Protein AF-A0A7C6YVZ6-F1 (afdb_monomer_lite)

pLDDT: mean 70.4, std 11.4, range [47.62, 83.25]

Foldseek 3Di:
DDDDDDDDDDPDDDDPQQWDQDPVPRDTDGVVVCVVVVQADPPPRDRD

Seco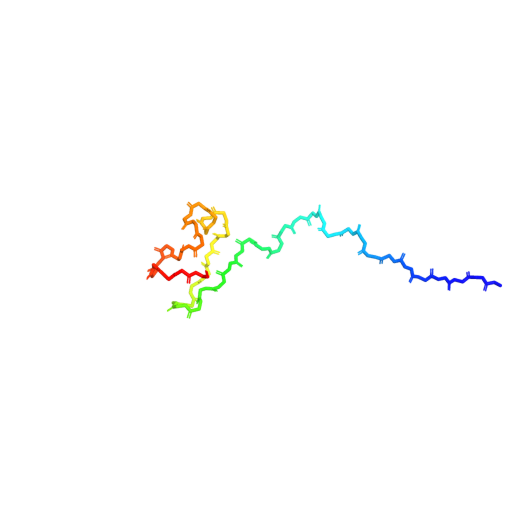ndary structure (DSSP, 8-state):
------------SS-TTSEEE-TTT--EEEHHHHHHTTTB-TTT--B-

Radius of gyration: 17.39 Å; chains: 1; bounding box: 33×26×49 Å

Structure (mmCIF, N/CA/C/O backbone):
data_AF-A0A7C6YVZ6-F1
#
_entry.id   AF-A0A7C6YVZ6-F1
#
loop_
_atom_site.group_PDB
_atom_site.id
_atom_site.type_symbol
_atom_site.label_atom_id
_atom_site.label_alt_id
_atom_site.label_comp_id
_atom_site.label_asym_id
_atom_site.label_entity_id
_atom_site.label_seq_id
_atom_site.pdbx_PDB_ins_code
_atom_site.Cartn_x
_atom_site.Cartn_y
_atom_site.Cartn_z
_atom_site.occupancy
_atom_site.B_iso_or_equiv
_atom_site.auth_seq_id
_atom_site.auth_comp_id
_atom_site.auth_asym_id
_atom_site.auth_atom_id
_atom_site.pdbx_PDB_model_num
ATOM 1 N N . MET A 1 1 ? 34.319 18.624 -34.569 1.00 51.00 1 MET A N 1
ATOM 2 C CA . MET A 1 1 ? 32.882 18.287 -34.508 1.00 51.00 1 MET A CA 1
ATOM 3 C C . MET A 1 1 ? 32.633 17.719 -33.124 1.00 51.00 1 MET A C 1
ATOM 5 O O . MET A 1 1 ? 33.292 16.764 -32.739 1.00 51.00 1 MET A O 1
ATOM 9 N N . THR A 1 2 ? 31.830 18.432 -32.346 1.00 63.12 2 THR A N 1
ATOM 10 C CA . THR A 1 2 ? 31.657 18.312 -30.894 1.00 63.12 2 THR A CA 1
ATOM 11 C C . THR A 1 2 ? 30.426 17.477 -30.586 1.00 63.12 2 THR A C 1
ATOM 13 O O . THR A 1 2 ? 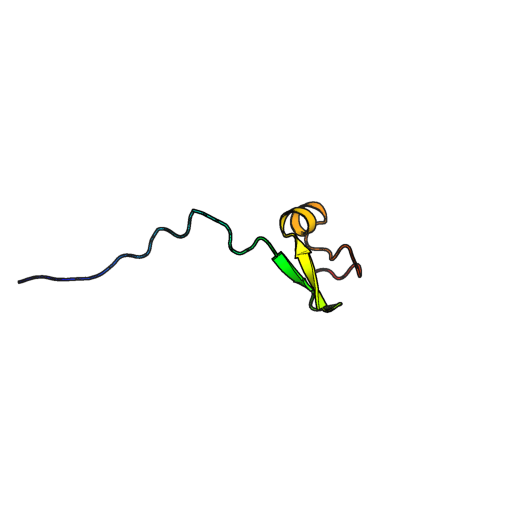29.377 17.838 -31.102 1.00 63.12 2 THR A O 1
ATOM 16 N N . VAL A 1 3 ? 30.506 16.488 -29.685 1.00 65.19 3 VAL A N 1
ATOM 17 C CA . VAL A 1 3 ? 29.361 16.110 -28.832 1.00 65.19 3 VAL A CA 1
ATOM 18 C C . VAL A 1 3 ? 29.837 15.669 -27.439 1.00 65.19 3 VAL A C 1
ATOM 20 O O . VAL A 1 3 ? 30.620 14.734 -27.296 1.00 65.19 3 VAL A O 1
ATOM 23 N N . LYS A 1 4 ? 29.365 16.377 -26.408 1.00 65.38 4 LYS A N 1
ATOM 24 C CA . LYS A 1 4 ? 29.338 15.958 -25.001 1.00 65.38 4 LYS A CA 1
ATOM 25 C C . LYS A 1 4 ? 27.877 15.636 -24.679 1.00 65.38 4 LYS A C 1
ATOM 27 O O . LYS A 1 4 ? 27.067 16.542 -24.848 1.00 65.38 4 LYS A O 1
ATOM 32 N N . PRO A 1 5 ? 27.525 14.441 -24.191 1.00 55.66 5 PRO A N 1
ATOM 33 C CA . PRO A 1 5 ? 26.225 14.241 -23.571 1.00 55.66 5 PRO A CA 1
ATOM 34 C C . PRO A 1 5 ? 26.354 14.386 -22.053 1.00 55.66 5 PRO A C 1
ATOM 36 O O . PRO A 1 5 ? 26.971 13.566 -21.375 1.00 55.66 5 PRO A O 1
ATOM 39 N N . GLY A 1 6 ? 25.786 15.470 -21.535 1.00 58.16 6 GLY A N 1
ATOM 40 C CA . GLY A 1 6 ? 25.493 15.654 -20.124 1.00 58.16 6 GLY A CA 1
ATOM 41 C C . GLY A 1 6 ? 24.042 16.083 -20.006 1.00 58.16 6 GLY A C 1
ATOM 42 O O . GLY A 1 6 ? 23.741 17.236 -20.278 1.00 58.16 6 GLY A O 1
ATOM 43 N N . GLU A 1 7 ? 23.163 15.161 -19.618 1.00 58.91 7 GLU A N 1
ATOM 44 C CA . GLU A 1 7 ? 21.762 15.447 -19.305 1.00 58.91 7 GLU A CA 1
ATOM 45 C C . GLU A 1 7 ? 21.113 14.237 -18.625 1.00 58.91 7 GLU A C 1
ATOM 47 O O . GLU A 1 7 ? 20.896 13.205 -19.244 1.00 58.91 7 GLU A O 1
ATOM 52 N N . THR A 1 8 ? 20.802 14.353 -17.332 1.00 50.91 8 THR A N 1
ATOM 53 C CA . THR A 1 8 ? 19.575 13.786 -16.741 1.00 50.91 8 THR A CA 1
ATOM 54 C C . THR A 1 8 ? 19.304 14.543 -15.442 1.00 50.91 8 THR A C 1
ATOM 56 O O . THR A 1 8 ? 19.605 14.091 -14.339 1.00 50.91 8 THR A O 1
ATOM 59 N N . GLY A 1 9 ? 18.788 15.756 -15.598 1.00 57.34 9 GLY A N 1
ATOM 60 C CA . GLY A 1 9 ? 18.308 16.604 -14.517 1.00 57.34 9 GLY A CA 1
ATOM 61 C C . GLY A 1 9 ? 16.817 16.853 -14.669 1.00 57.34 9 GLY A C 1
ATOM 62 O O . GLY A 1 9 ? 16.425 18.001 -14.755 1.00 57.34 9 GLY A O 1
ATOM 63 N N . GLU A 1 10 ? 15.997 15.803 -14.727 1.00 55.38 10 GLU A N 1
ATOM 64 C CA . GLU A 1 10 ? 14.542 15.937 -14.593 1.00 55.38 10 GLU A CA 1
ATOM 65 C C . GLU A 1 10 ? 13.946 14.613 -14.094 1.00 55.38 10 GLU A C 1
ATOM 67 O O . GLU A 1 10 ? 13.456 13.780 -14.844 1.00 55.38 10 GLU A O 1
ATOM 72 N N . LYS A 1 11 ? 14.070 14.367 -12.785 1.00 47.62 11 LYS A N 1
ATOM 73 C CA . LYS A 1 11 ? 13.287 13.345 -12.071 1.00 47.62 11 LYS A CA 1
ATOM 74 C C . LYS A 1 11 ? 12.321 14.079 -11.161 1.00 47.62 11 LYS A C 1
ATOM 76 O O . LYS A 1 11 ? 12.519 14.144 -9.948 1.00 47.62 11 LYS A O 1
ATOM 81 N N . LYS A 1 12 ? 11.384 14.795 -11.769 1.00 54.62 12 LYS A N 1
ATOM 82 C CA . LYS A 1 12 ? 10.479 15.671 -11.034 1.00 54.62 12 LYS A CA 1
ATOM 83 C C . LYS A 1 12 ? 9.077 15.664 -11.611 1.00 54.62 12 LYS A C 1
ATOM 85 O O . LYS A 1 12 ? 8.450 16.702 -11.646 1.00 54.62 12 LYS A O 1
ATOM 90 N N . ASP A 1 13 ? 8.586 14.494 -11.990 1.00 53.50 13 ASP A N 1
ATOM 91 C CA . ASP A 1 13 ? 7.155 14.280 -12.160 1.00 53.50 13 ASP A CA 1
ATOM 92 C C . ASP A 1 13 ? 6.869 12.798 -11.902 1.00 53.50 13 ASP A C 1
ATOM 94 O O . ASP A 1 13 ? 7.510 11.934 -12.492 1.00 53.50 13 ASP A O 1
ATOM 98 N N . PHE A 1 14 ? 5.958 12.531 -10.965 1.00 47.88 14 PHE A N 1
ATOM 99 C CA . PHE A 1 14 ? 5.609 11.233 -10.361 1.00 47.88 14 PHE A CA 1
ATOM 100 C C . PHE A 1 14 ? 6.644 10.659 -9.375 1.00 47.88 14 PHE A C 1
ATOM 102 O O . PHE A 1 14 ? 7.651 10.075 -9.774 1.00 47.88 14 PHE A O 1
ATOM 109 N N . PRO A 1 15 ? 6.413 10.780 -8.051 1.00 52.41 15 PRO A N 1
ATOM 110 C CA . PRO A 1 15 ? 7.190 10.016 -7.096 1.00 52.41 15 PRO A CA 1
ATOM 111 C C . PRO A 1 15 ? 6.829 8.537 -7.277 1.00 52.41 15 PRO A C 1
ATOM 113 O O . PRO A 1 15 ? 5.824 8.073 -6.748 1.00 52.41 15 PRO A O 1
ATOM 116 N N . ASP A 1 16 ? 7.701 7.771 -7.934 1.00 55.16 16 ASP A N 1
ATOM 117 C CA . ASP A 1 16 ? 7.770 6.297 -7.850 1.00 55.16 16 ASP A CA 1
ATOM 118 C C . ASP A 1 16 ? 7.855 5.782 -6.391 1.00 55.16 16 ASP A C 1
ATOM 120 O O . ASP A 1 16 ? 7.807 4.589 -6.117 1.00 55.16 16 ASP A O 1
ATOM 124 N N . ASN A 1 17 ? 7.925 6.693 -5.421 1.00 61.81 17 ASN A N 1
ATOM 125 C CA . ASN A 1 17 ? 7.936 6.458 -3.986 1.00 61.81 17 ASN A CA 1
ATOM 126 C C . ASN A 1 17 ? 6.522 6.407 -3.387 1.00 61.81 17 ASN A C 1
ATOM 128 O O . ASN A 1 17 ? 6.362 6.725 -2.217 1.00 61.81 17 ASN A O 1
ATOM 132 N N . LEU A 1 18 ? 5.473 6.096 -4.155 1.00 69.12 18 LEU A N 1
ATOM 133 C CA . LEU A 1 18 ? 4.118 6.025 -3.601 1.00 69.12 18 LEU A CA 1
ATOM 134 C C . LEU A 1 18 ? 4.014 4.912 -2.563 1.00 69.12 18 LEU A C 1
ATOM 136 O O . LEU A 1 18 ? 3.337 5.114 -1.558 1.00 69.12 18 LEU A O 1
ATOM 140 N N . TRP A 1 19 ? 4.651 3.758 -2.788 1.00 76.44 19 TRP A N 1
ATOM 141 C CA . TRP A 1 19 ? 4.531 2.573 -1.934 1.00 76.44 19 TRP A CA 1
ATOM 142 C C . TRP A 1 19 ? 5.910 2.119 -1.425 1.00 76.44 19 TRP A C 1
ATOM 144 O O . TRP A 1 19 ? 6.835 1.929 -2.208 1.00 76.44 19 TRP A O 1
ATOM 154 N N . THR A 1 20 ? 6.031 1.893 -0.118 1.00 76.81 20 THR A N 1
ATOM 155 C CA . THR A 1 20 ? 7.232 1.396 0.568 1.00 76.81 20 THR A CA 1
ATOM 156 C C . THR A 1 20 ? 6.934 0.032 1.182 1.00 76.81 20 THR A C 1
ATOM 158 O O . THR A 1 20 ? 5.983 -0.121 1.946 1.00 76.81 20 THR A O 1
ATOM 161 N N . SER A 1 21 ? 7.739 -0.984 0.884 1.00 76.88 21 SER A N 1
ATOM 162 C CA . SER A 1 21 ? 7.598 -2.313 1.492 1.00 76.88 21 SER A CA 1
ATOM 163 C C . SER A 1 21 ? 8.153 -2.344 2.915 1.00 76.88 21 SER A C 1
ATOM 165 O O . SER A 1 21 ? 9.312 -1.999 3.131 1.00 76.88 21 SER A O 1
ATOM 167 N N . CYS A 1 22 ? 7.367 -2.820 3.877 1.00 81.81 22 CYS A N 1
ATOM 168 C CA . CYS A 1 22 ? 7.797 -2.962 5.261 1.00 81.81 22 CYS A CA 1
ATOM 169 C C . CYS A 1 22 ? 8.747 -4.126 5.488 1.00 81.81 22 CYS A C 1
ATOM 171 O O . CYS A 1 22 ? 8.363 -5.274 5.29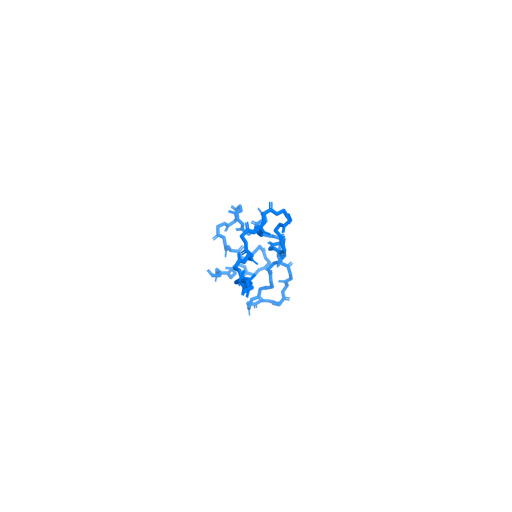4 1.00 81.81 22 CYS A O 1
ATOM 173 N N . GLY A 1 23 ? 9.945 -3.846 6.006 1.00 76.50 23 GLY A N 1
ATOM 174 C CA . GLY A 1 23 ? 10.892 -4.882 6.426 1.00 76.50 23 GLY A CA 1
ATOM 175 C C . GLY A 1 23 ? 10.417 -5.702 7.631 1.00 76.50 23 GLY A C 1
ATOM 176 O O . GLY A 1 23 ? 10.838 -6.841 7.795 1.00 76.50 23 GLY A O 1
ATOM 177 N N . GLY A 1 24 ? 9.507 -5.160 8.449 1.00 73.88 24 GLY A N 1
ATOM 178 C CA . GLY A 1 24 ? 8.988 -5.842 9.639 1.00 73.88 24 GLY A CA 1
ATOM 179 C C . GLY A 1 24 ? 7.801 -6.776 9.382 1.00 73.88 24 GLY A C 1
ATOM 180 O O . GLY A 1 24 ? 7.626 -7.750 10.106 1.00 73.88 24 GLY A O 1
ATOM 181 N N . CYS A 1 25 ? 6.966 -6.497 8.375 1.00 82.12 25 CYS A N 1
ATOM 182 C CA . CYS A 1 25 ? 5.769 -7.307 8.092 1.00 82.12 25 CYS A CA 1
ATOM 183 C C . CYS A 1 25 ? 5.557 -7.661 6.612 1.00 82.12 25 CYS A C 1
ATOM 185 O O . CYS A 1 25 ? 4.589 -8.343 6.284 1.00 82.12 25 CYS A O 1
ATOM 187 N N . GLY A 1 26 ? 6.418 -7.188 5.709 1.00 78.38 26 GLY A N 1
ATOM 188 C CA . GLY A 1 26 ? 6.338 -7.440 4.268 1.00 78.38 26 GLY A CA 1
ATOM 189 C C . GLY A 1 26 ? 5.200 -6.716 3.544 1.00 78.38 26 GLY A C 1
ATOM 190 O O . GLY A 1 26 ? 5.022 -6.912 2.345 1.00 78.38 26 GLY A O 1
ATOM 191 N N . LYS A 1 27 ? 4.409 -5.887 4.238 1.00 81.88 27 LYS A N 1
ATOM 192 C CA . LYS A 1 27 ? 3.283 -5.170 3.625 1.00 81.88 27 LYS A CA 1
ATOM 193 C C . LYS A 1 27 ? 3.744 -3.944 2.850 1.00 81.88 27 LYS A C 1
ATOM 195 O O . LYS A 1 27 ? 4.661 -3.246 3.275 1.00 81.88 27 LYS A O 1
ATOM 200 N N . MET A 1 28 ? 3.070 -3.667 1.739 1.00 81.81 28 MET A N 1
ATOM 201 C CA . MET A 1 28 ? 3.231 -2.419 0.997 1.00 81.81 28 MET A CA 1
ATOM 202 C C . MET A 1 28 ? 2.488 -1.305 1.735 1.00 81.81 28 MET A C 1
ATOM 204 O O . MET A 1 28 ? 1.293 -1.423 1.990 1.00 81.81 28 MET A O 1
ATOM 208 N N . ILE A 1 29 ? 3.206 -0.249 2.099 1.00 80.62 29 ILE A N 1
ATOM 209 C CA . ILE A 1 29 ? 2.688 0.909 2.828 1.00 80.62 29 ILE A CA 1
ATOM 210 C C . ILE A 1 29 ? 2.679 2.101 1.895 1.00 80.62 29 ILE A C 1
ATOM 212 O O . ILE A 1 29 ? 3.644 2.337 1.176 1.00 80.62 29 ILE A O 1
ATOM 216 N N . TYR A 1 30 ? 1.617 2.890 1.942 1.00 83.25 30 TYR A N 1
ATOM 217 C CA . TYR A 1 30 ? 1.549 4.127 1.189 1.00 83.25 30 TYR A CA 1
ATOM 218 C C . TYR A 1 30 ? 2.430 5.206 1.832 1.00 83.25 30 TYR A C 1
ATOM 220 O O . TYR A 1 30 ? 2.285 5.505 3.012 1.00 83.25 30 TYR A O 1
ATOM 228 N N . ASN A 1 31 ? 3.320 5.832 1.070 1.00 77.75 31 ASN A N 1
ATOM 229 C CA . ASN A 1 31 ? 4.284 6.811 1.559 1.00 77.75 31 ASN A CA 1
ATOM 230 C C . ASN A 1 31 ? 3.606 8.027 2.198 1.00 77.75 31 ASN A C 1
ATOM 232 O O . ASN A 1 31 ? 4.020 8.437 3.266 1.00 77.75 31 ASN A O 1
ATOM 236 N N . LYS A 1 32 ? 2.465 8.494 1.674 1.00 79.25 32 LYS A N 1
ATOM 237 C CA . LYS A 1 32 ? 1.683 9.563 2.329 1.00 79.25 32 LYS A CA 1
ATOM 238 C C . LYS A 1 32 ? 1.163 9.166 3.714 1.00 79.25 32 LYS A C 1
ATOM 240 O O . LYS A 1 32 ? 0.905 10.029 4.543 1.00 79.25 32 LYS A O 1
ATOM 245 N N . GLU 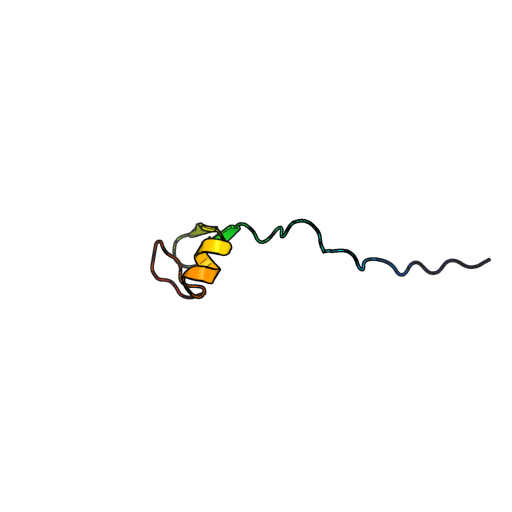A 1 33 ? 0.901 7.881 3.932 1.00 79.19 33 GLU A N 1
ATOM 246 C CA . GLU A 1 33 ? 0.493 7.365 5.241 1.00 79.19 33 GLU A CA 1
ATOM 247 C C . GLU A 1 33 ? 1.717 7.169 6.135 1.00 79.19 33 GLU A C 1
ATOM 249 O O . GLU A 1 33 ? 1.710 7.597 7.280 1.00 79.19 33 GLU A O 1
ATOM 254 N N . LEU A 1 34 ? 2.812 6.663 5.568 1.00 78.81 34 LEU A N 1
ATOM 255 C CA . LEU A 1 34 ? 4.109 6.567 6.227 1.00 78.81 34 LEU A CA 1
ATOM 256 C C . LEU A 1 34 ? 4.609 7.943 6.711 1.00 78.81 34 LEU A C 1
ATOM 258 O O . LEU A 1 34 ? 5.033 8.063 7.848 1.00 78.81 34 LEU A O 1
ATOM 262 N N . GLU A 1 35 ? 4.498 8.998 5.905 1.00 77.38 35 GLU A N 1
ATOM 263 C CA . GLU A 1 35 ? 4.852 10.377 6.269 1.00 77.38 35 GLU A CA 1
ATOM 264 C C . GLU A 1 35 ? 3.952 10.939 7.378 1.00 77.38 35 GLU A C 1
ATOM 266 O O . GLU A 1 35 ? 4.434 11.644 8.264 1.00 77.38 35 GLU A O 1
ATOM 271 N N . LYS A 1 36 ? 2.650 10.619 7.361 1.00 81.06 36 LYS A N 1
ATOM 272 C CA . LYS A 1 36 ? 1.715 11.017 8.428 1.00 81.06 36 LYS A CA 1
ATOM 273 C C . LYS A 1 36 ? 2.032 10.338 9.756 1.00 81.06 36 LYS A C 1
ATOM 275 O O . LYS A 1 36 ? 1.921 10.969 10.800 1.00 81.06 36 LYS A O 1
ATOM 280 N N . GLU A 1 37 ? 2.440 9.079 9.691 1.00 75.69 37 GLU A N 1
ATOM 281 C CA . GLU A 1 37 ? 2.755 8.233 10.842 1.00 75.69 37 GLU A CA 1
ATOM 282 C C . GLU A 1 37 ? 4.254 8.268 11.189 1.00 75.69 37 GLU A C 1
ATOM 284 O O . GLU A 1 37 ? 4.744 7.418 11.924 1.00 75.69 37 GLU A O 1
ATOM 289 N N . VAL A 1 38 ? 4.997 9.259 10.672 1.00 80.88 38 VAL A N 1
ATOM 290 C CA . VAL A 1 38 ? 6.418 9.508 10.981 1.00 80.88 38 VAL A CA 1
ATOM 291 C C . VAL A 1 38 ? 7.306 8.286 10.703 1.00 80.88 38 VAL A C 1
ATOM 293 O O . VAL A 1 38 ? 8.090 7.851 11.534 1.00 80.88 38 VAL A O 1
ATOM 296 N N . PHE A 1 39 ? 7.169 7.701 9.519 1.00 74.56 39 PHE A N 1
ATOM 297 C CA . PHE A 1 39 ? 7.898 6.509 9.085 1.00 74.56 39 PHE A CA 1
ATOM 298 C C . PHE A 1 39 ? 7.673 5.264 9.955 1.00 74.56 39 PHE A C 1
ATOM 300 O O . PHE A 1 39 ? 8.470 4.329 9.942 1.00 74.56 39 PHE A O 1
ATOM 307 N N . VAL A 1 40 ? 6.540 5.199 10.657 1.00 80.69 40 VAL A N 1
ATOM 308 C CA . VAL A 1 40 ? 6.088 4.002 11.369 1.00 80.69 40 VAL A CA 1
ATOM 309 C C . VAL A 1 40 ? 5.128 3.202 10.489 1.00 80.69 40 VAL A C 1
ATOM 311 O O . VAL A 1 40 ? 4.194 3.726 9.886 1.00 80.69 40 VAL A O 1
ATOM 314 N N . CYS A 1 41 ? 5.322 1.887 10.424 1.00 82.56 41 CYS A N 1
ATOM 315 C CA . CYS A 1 41 ? 4.389 1.003 9.750 1.00 82.56 41 CYS A CA 1
ATOM 316 C C . CYS A 1 41 ? 3.053 0.928 10.495 1.00 82.56 41 CYS A C 1
ATOM 318 O O . CYS A 1 41 ? 2.985 0.348 11.576 1.00 82.56 41 CYS A O 1
ATOM 320 N N . VAL A 1 42 ? 1.965 1.368 9.860 1.00 77.19 42 VAL A N 1
ATOM 321 C CA . VAL A 1 42 ? 0.592 1.268 10.400 1.00 77.19 42 VAL A CA 1
ATOM 322 C C . VAL A 1 42 ? 0.131 -0.153 10.726 1.00 77.19 42 VAL A C 1
ATOM 324 O O . VAL A 1 42 ? -0.808 -0.350 11.491 1.00 77.19 42 VAL A O 1
ATOM 327 N N . HIS A 1 43 ? 0.760 -1.169 10.135 1.00 77.25 43 HIS A N 1
ATOM 328 C CA . HIS A 1 43 ? 0.321 -2.554 10.283 1.00 77.25 43 HIS A CA 1
ATOM 329 C C . HIS A 1 43 ? 1.035 -3.324 11.388 1.00 77.25 43 HIS A C 1
ATOM 331 O O . HIS A 1 43 ? 0.453 -4.260 11.930 1.00 77.25 43 HIS A O 1
ATOM 337 N N . CYS A 1 44 ? 2.287 -2.989 11.688 1.00 82.12 44 CYS A N 1
ATOM 338 C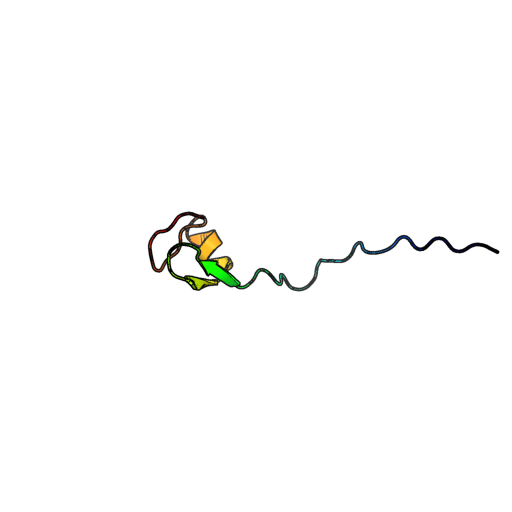 CA . CYS A 1 44 ? 3.072 -3.700 12.699 1.00 82.12 44 CYS A CA 1
ATOM 339 C C . CYS A 1 44 ? 3.770 -2.778 13.704 1.00 82.12 44 CYS A C 1
ATOM 341 O O . CYS A 1 44 ? 4.429 -3.278 14.609 1.00 82.12 44 CYS A O 1
ATOM 343 N N . GLY A 1 45 ? 3.651 -1.456 13.557 1.00 76.06 45 GLY A N 1
ATOM 344 C CA . GLY A 1 45 ? 4.336 -0.476 14.399 1.00 76.06 45 GLY A CA 1
ATOM 345 C C . GLY A 1 45 ? 5.851 -0.425 14.185 1.00 76.06 45 GLY A C 1
ATOM 346 O O . GLY A 1 45 ? 6.562 0.142 15.007 1.00 76.06 45 GLY A O 1
ATOM 347 N N . HIS A 1 46 ? 6.371 -1.041 13.119 1.00 80.31 46 HIS A N 1
ATOM 348 C CA . HIS A 1 46 ? 7.803 -1.036 12.830 1.00 80.31 46 HIS A CA 1
ATOM 349 C C . HIS A 1 46 ? 8.245 0.337 12.324 1.00 80.31 46 HIS A C 1
ATOM 351 O O . HIS A 1 46 ? 7.726 0.810 11.314 1.00 80.31 46 HIS A O 1
ATOM 357 N N . HIS A 1 47 ? 9.197 0.951 13.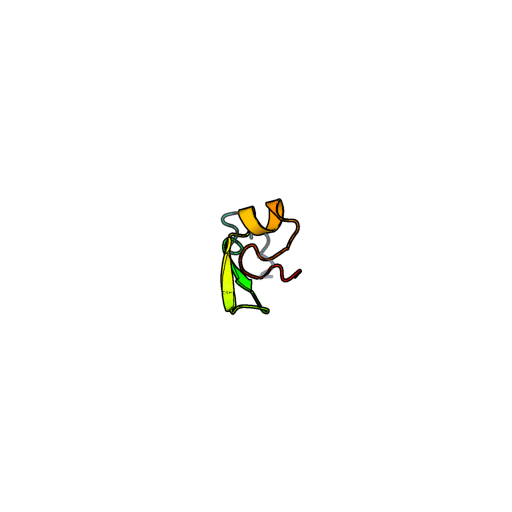015 1.00 76.56 47 HIS A N 1
ATOM 358 C CA . HIS A 1 47 ? 9.823 2.197 12.587 1.00 76.56 47 HIS A CA 1
ATOM 359 C C . HIS A 1 47 ? 10.876 1.890 11.516 1.00 76.56 47 HIS A C 1
ATOM 361 O O . HIS A 1 47 ? 11.696 0.991 11.720 1.00 76.56 47 HIS A O 1
ATOM 367 N N . PHE A 1 48 ? 10.794 2.579 10.379 1.00 68.38 48 PHE A N 1
ATOM 368 C CA . PHE A 1 48 ? 11.739 2.450 9.268 1.00 68.38 48 PHE A CA 1
ATOM 369 C C . PHE A 1 48 ? 12.994 3.300 9.457 1.00 68.38 48 PHE A C 1
ATOM 371 O O . PHE A 1 48 ? 12.920 4.341 10.148 1.00 68.38 48 PHE A O 1
#

Sequence (48 aa):
MTVKPGETGEKKDFPDNLWTSCGGCGKMIYNKELEKEVFVCVHCGHHF